Protein AF-A0A7C6NTL1-F1 (afdb_monomer)

Nearest PDB structures (foldseek):
  1wyt-assembly1_D  TM=9.919E-01  e=9.415E-08  Thermus thermophilus HB8

pLDDT: mean 92.44, std 6.38, range [56.47, 98.62]

Secondary structure (DSSP, 8-state):
-EEEEHHHHT----TTT----EEEE--HHHHTTSPSPEEEEETTEEEEE---TT-----SSBTB-HHHHHHHHHHHHHHHHHHHHHHHHHHHHHHHHHHHHHHTT-

Structure (mmCIF, N/CA/C/O backbone):
data_AF-A0A7C6NTL1-F1
#
_entry.id   AF-A0A7C6NTL1-F1
#
loop_
_atom_site.group_PDB
_atom_site.id
_atom_site.type_symbol
_atom_site.label_atom_id
_atom_site.label_alt_id
_atom_site.label_comp_id
_atom_site.label_asym_id
_atom_site.label_entity_id
_atom_site.label_seq_id
_atom_site.pdbx_PDB_ins_code
_atom_site.Cartn_x
_atom_site.Cartn_y
_ato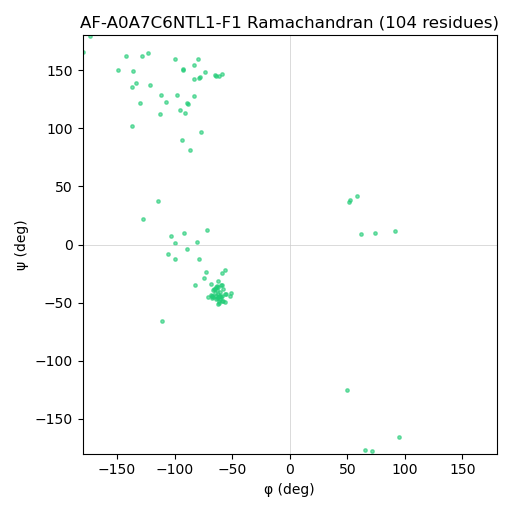m_site.Cartn_z
_atom_site.occupancy
_atom_site.B_iso_or_equiv
_atom_site.auth_seq_id
_atom_site.auth_comp_id
_atom_site.auth_asym_id
_atom_site.auth_atom_id
_atom_site.pdbx_PDB_model_num
ATOM 1 N N . MET A 1 1 ? -3.463 13.968 -2.628 1.00 84.25 1 MET A N 1
ATOM 2 C CA . MET A 1 1 ? -2.287 13.096 -2.448 1.00 84.25 1 MET A CA 1
ATOM 3 C C . MET A 1 1 ? -2.482 12.374 -1.132 1.00 84.25 1 MET A C 1
ATOM 5 O O . MET A 1 1 ? -2.923 13.021 -0.192 1.00 84.25 1 MET A O 1
ATOM 9 N N . CYS A 1 2 ? -2.241 11.070 -1.084 1.00 93.62 2 CYS A N 1
ATOM 10 C CA . CYS A 1 2 ? -2.365 10.263 0.123 1.00 93.62 2 CYS A CA 1
ATOM 11 C C . CYS A 1 2 ? -1.134 9.369 0.247 1.00 93.62 2 CYS A C 1
ATOM 13 O O . CYS A 1 2 ? -0.661 8.838 -0.756 1.00 93.62 2 CYS A O 1
ATOM 15 N N . HIS A 1 3 ? -0.623 9.234 1.465 1.00 93.56 3 HIS A N 1
ATOM 16 C CA . HIS A 1 3 ? 0.438 8.300 1.798 1.00 93.56 3 HIS A CA 1
ATOM 17 C C . HIS A 1 3 ? -0.135 7.207 2.694 1.00 93.56 3 HIS A C 1
ATOM 19 O O . HIS A 1 3 ? -0.739 7.503 3.726 1.00 93.56 3 HIS A O 1
ATOM 25 N N . PHE A 1 4 ? 0.095 5.955 2.320 1.00 93.44 4 PHE A N 1
ATOM 26 C CA . PHE A 1 4 ? -0.336 4.786 3.065 1.00 93.44 4 PHE A CA 1
ATOM 27 C C . PHE A 1 4 ? 0.854 4.105 3.730 1.00 93.44 4 PHE A C 1
ATOM 29 O O . PHE A 1 4 ? 1.783 3.654 3.059 1.00 93.44 4 PHE A O 1
ATOM 36 N N . AS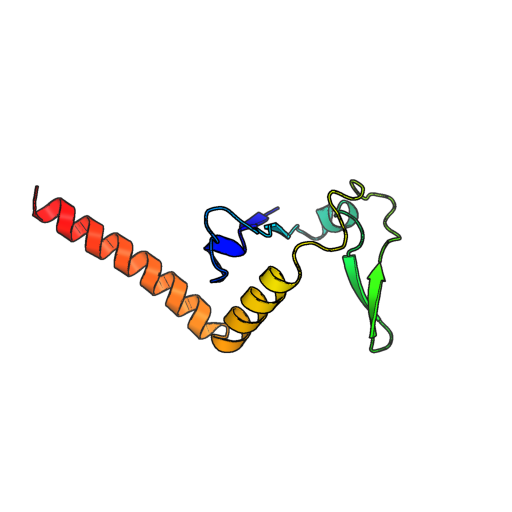N A 1 5 ? 0.779 3.963 5.052 1.00 93.31 5 ASN A N 1
ATOM 37 C CA . ASN A 1 5 ? 1.710 3.138 5.814 1.00 93.31 5 ASN A CA 1
ATOM 38 C C . ASN A 1 5 ? 1.326 1.666 5.638 1.00 93.31 5 ASN A C 1
ATOM 40 O O . ASN A 1 5 ? 0.455 1.156 6.348 1.00 93.31 5 ASN A O 1
ATOM 44 N N . VAL A 1 6 ? 1.988 0.978 4.707 1.00 91.19 6 VAL A N 1
ATOM 45 C CA . VAL A 1 6 ? 1.678 -0.420 4.363 1.00 91.19 6 VAL A CA 1
ATOM 46 C C . VAL A 1 6 ? 1.814 -1.341 5.584 1.00 91.19 6 VAL A C 1
ATOM 48 O O . VAL A 1 6 ? 1.001 -2.232 5.808 1.00 91.19 6 VAL A O 1
ATOM 51 N N . TYR A 1 7 ? 2.776 -1.029 6.451 1.00 90.38 7 TYR A N 1
ATOM 52 C CA . TYR A 1 7 ? 3.085 -1.756 7.683 1.00 90.38 7 TYR A CA 1
ATOM 53 C C . TYR A 1 7 ? 2.197 -1.463 8.887 1.00 90.38 7 TYR A C 1
ATOM 55 O O . TYR A 1 7 ? 2.428 -2.009 9.961 1.00 90.38 7 TYR A O 1
ATOM 63 N N . LYS A 1 8 ? 1.182 -0.616 8.718 1.00 92.50 8 LYS A N 1
ATOM 64 C CA . LYS A 1 8 ? 0.143 -0.409 9.728 1.00 92.50 8 LYS A CA 1
ATOM 65 C C . LYS A 1 8 ? -1.174 -0.970 9.222 1.00 92.50 8 LYS A C 1
ATOM 67 O O . LYS A 1 8 ? -1.676 -1.955 9.745 1.00 92.50 8 LYS A O 1
ATOM 72 N N . THR A 1 9 ? -1.700 -0.359 8.166 1.00 94.25 9 THR A N 1
ATOM 73 C CA . THR A 1 9 ? -3.062 -0.618 7.691 1.00 94.25 9 THR A CA 1
ATOM 74 C C . THR A 1 9 ? -3.198 -1.963 6.979 1.00 94.25 9 THR A C 1
ATOM 76 O O . THR A 1 9 ? -4.266 -2.556 7.020 1.00 94.25 9 THR A O 1
ATOM 79 N N . PHE A 1 10 ? -2.130 -2.469 6.353 1.00 94.75 10 PHE A N 1
ATOM 80 C CA . PHE A 1 10 ? -2.203 -3.621 5.448 1.00 94.75 10 PHE A CA 1
ATOM 81 C C . PHE A 1 10 ? -1.449 -4.849 5.979 1.00 94.75 10 PHE A C 1
ATOM 83 O O . PHE A 1 10 ? -0.823 -5.595 5.228 1.00 94.75 10 PHE A O 1
ATOM 90 N N . SER A 1 11 ? -1.521 -5.052 7.298 1.00 91.88 11 SER A N 1
ATOM 91 C CA . SER A 1 11 ? -1.151 -6.289 8.001 1.00 91.88 11 SER A CA 1
ATOM 92 C C . SER A 1 11 ? 0.315 -6.743 7.906 1.00 91.88 11 SER A C 1
ATOM 94 O O . SER A 1 11 ? 0.647 -7.845 8.356 1.00 91.88 11 SER A O 1
ATOM 96 N N . THR A 1 12 ? 1.232 -5.941 7.361 1.00 91.56 12 THR A N 1
ATOM 97 C CA . THR A 1 12 ? 2.651 -6.331 7.344 1.00 91.56 12 THR A CA 1
ATOM 98 C C . THR A 1 12 ? 3.285 -6.100 8.721 1.00 91.56 12 THR A C 1
ATOM 100 O O . THR A 1 12 ? 2.944 -5.126 9.389 1.00 91.56 12 THR A O 1
ATOM 103 N N . PRO A 1 13 ? 4.215 -6.961 9.174 1.00 88.56 13 PRO A N 1
ATOM 104 C CA . PRO A 1 13 ? 4.736 -6.900 10.538 1.00 88.56 13 PRO A CA 1
ATOM 105 C C . PRO A 1 13 ? 5.514 -5.608 10.803 1.00 88.56 13 PRO A C 1
ATOM 107 O O . PRO A 1 13 ? 6.234 -5.120 9.936 1.00 88.56 13 PRO A O 1
ATOM 110 N N . HIS A 1 14 ? 5.427 -5.109 12.038 1.00 89.50 14 HIS A N 1
ATOM 111 C CA . HIS A 1 14 ? 6.156 -3.914 12.472 1.00 89.50 14 HIS A CA 1
ATOM 112 C C . HIS A 1 14 ? 7.662 -4.162 12.652 1.00 89.50 14 HIS A C 1
ATOM 114 O O . HIS A 1 14 ? 8.429 -3.206 12.621 1.00 89.50 14 HIS A O 1
ATOM 120 N N . GLY A 1 15 ? 8.081 -5.415 12.879 1.00 85.56 15 GLY A N 1
ATOM 121 C CA . GLY A 1 15 ? 9.491 -5.830 12.918 1.00 85.56 15 GLY A CA 1
ATOM 122 C C . GLY A 1 15 ? 10.390 -5.003 13.846 1.00 85.56 15 GLY A C 1
ATOM 123 O O . GLY A 1 15 ? 11.529 -4.721 13.501 1.00 85.56 15 GLY A O 1
ATOM 124 N N . CYS A 1 16 ? 9.877 -4.564 15.000 1.00 84.19 16 CYS A N 1
ATOM 125 C CA . CYS A 1 16 ? 10.587 -3.652 15.907 1.00 84.19 16 CYS A CA 1
ATOM 126 C C . CYS A 1 16 ? 10.987 -2.313 15.250 1.00 84.19 16 CYS A C 1
ATOM 128 O O . CYS A 1 16 ? 12.061 -1.784 15.518 1.00 84.19 16 CYS A O 1
ATOM 130 N N . SER A 1 17 ? 10.083 -1.735 14.449 1.00 81.12 17 SER A N 1
ATOM 131 C CA . SER A 1 17 ? 10.214 -0.464 13.703 1.00 81.12 17 SER A CA 1
ATOM 132 C C . SER A 1 17 ? 10.764 -0.575 12.276 1.00 81.12 17 SER A C 1
ATOM 134 O O . SER A 1 17 ? 11.040 0.449 11.651 1.00 81.12 17 SER A O 1
ATOM 136 N N . GLY A 1 18 ? 10.863 -1.778 11.706 1.00 83.62 18 GLY A N 1
ATOM 137 C CA . GLY A 1 18 ? 11.160 -1.937 10.285 1.00 83.62 18 GLY A CA 1
ATOM 138 C C . GLY A 1 18 ? 11.223 -3.389 9.805 1.00 83.62 18 GLY A C 1
ATOM 139 O O . GLY A 1 18 ? 11.306 -4.309 10.612 1.00 83.62 18 GLY A O 1
ATOM 140 N N . PRO A 1 19 ? 11.205 -3.618 8.480 1.00 87.12 19 PRO A N 1
ATOM 141 C CA . PRO A 1 19 ? 11.165 -2.616 7.413 1.00 87.12 19 PRO A CA 1
ATOM 142 C C . PRO A 1 19 ? 9.744 -2.102 7.118 1.00 87.12 19 PRO A C 1
ATOM 144 O O . PRO A 1 19 ? 8.779 -2.862 7.118 1.00 87.12 19 PRO A O 1
ATOM 147 N N . GLY A 1 20 ? 9.624 -0.804 6.826 1.00 85.00 20 GLY A N 1
ATOM 148 C CA . GLY A 1 20 ? 8.376 -0.170 6.394 1.00 85.00 20 GLY A CA 1
ATOM 149 C C . GLY A 1 20 ? 8.307 0.022 4.877 1.00 85.00 20 GLY A C 1
ATOM 150 O O . GLY A 1 20 ? 9.324 0.048 4.190 1.00 85.00 20 GLY A O 1
ATOM 151 N N . CYS A 1 21 ? 7.097 0.195 4.350 1.00 88.88 21 CYS A N 1
ATOM 152 C CA . CYS A 1 21 ? 6.872 0.660 2.985 1.00 88.88 21 CYS A CA 1
ATOM 153 C C . CYS A 1 21 ? 5.742 1.689 2.990 1.00 88.88 21 CYS A C 1
ATOM 155 O O . CYS A 1 21 ? 4.722 1.493 3.656 1.00 88.88 21 CYS A O 1
ATOM 157 N N . GLY A 1 22 ? 5.947 2.781 2.262 1.00 90.25 22 GLY A N 1
ATOM 158 C CA . GLY A 1 22 ? 4.990 3.864 2.122 1.00 90.25 22 GLY A CA 1
ATOM 159 C C . GLY A 1 22 ? 4.470 3.940 0.695 1.00 90.25 22 GLY A C 1
ATOM 160 O O . GLY A 1 22 ? 5.240 4.266 -0.206 1.00 90.25 22 GLY A O 1
ATOM 161 N N . ALA A 1 23 ? 3.191 3.641 0.477 1.00 91.31 23 ALA A N 1
ATOM 162 C CA . ALA A 1 23 ? 2.584 3.751 -0.847 1.00 91.31 23 ALA A CA 1
ATOM 163 C C . ALA A 1 23 ? 2.013 5.161 -1.037 1.00 91.31 23 ALA A C 1
ATOM 165 O O . ALA A 1 23 ? 1.172 5.608 -0.257 1.00 91.31 23 ALA A O 1
ATOM 166 N N . LEU A 1 24 ? 2.484 5.873 -2.061 1.00 92.31 24 LEU A N 1
ATOM 167 C CA . LEU A 1 24 ? 2.001 7.208 -2.400 1.00 92.31 24 LEU A CA 1
ATOM 168 C C . LEU A 1 24 ? 0.967 7.116 -3.522 1.00 92.31 24 LEU A C 1
ATOM 170 O O . LEU A 1 24 ? 1.234 6.550 -4.578 1.00 92.31 24 LEU A O 1
ATOM 174 N N . SER A 1 25 ? -0.192 7.729 -3.314 1.00 92.81 25 SER A N 1
ATOM 175 C CA . SER A 1 25 ? -1.241 7.847 -4.324 1.00 92.81 25 SER A CA 1
ATOM 176 C C . SER A 1 25 ? -1.555 9.313 -4.595 1.00 92.81 25 SER A C 1
ATOM 178 O O . SER A 1 25 ? -1.677 10.147 -3.688 1.00 92.81 25 SER A O 1
ATOM 180 N N . VAL A 1 26 ? -1.721 9.646 -5.869 1.00 94.44 26 VAL A N 1
ATOM 181 C CA . VAL A 1 26 ? -2.035 11.000 -6.326 1.00 94.44 26 VAL A CA 1
ATOM 182 C C . VAL A 1 26 ? -3.246 10.977 -7.255 1.00 94.44 26 VAL A C 1
ATOM 184 O O . VAL A 1 26 ? -3.647 9.927 -7.738 1.00 94.44 26 VAL A O 1
ATOM 187 N N . ARG A 1 27 ? -3.866 12.142 -7.462 1.00 96.00 27 ARG A N 1
ATOM 188 C CA . ARG A 1 27 ? -4.885 12.322 -8.509 1.00 96.00 27 ARG A CA 1
ATOM 189 C C . ARG A 1 27 ? -4.184 12.514 -9.856 1.00 96.00 27 ARG A C 1
ATOM 191 O O . ARG A 1 27 ? -3.047 12.979 -9.862 1.00 96.00 27 ARG A O 1
ATOM 198 N N . ASP A 1 28 ? -4.884 12.285 -10.961 1.00 94.38 28 ASP A N 1
ATOM 199 C CA . ASP A 1 28 ? -4.326 12.304 -12.325 1.00 94.38 28 ASP A CA 1
ATOM 200 C C . ASP A 1 28 ? -3.530 13.573 -12.648 1.00 94.38 28 ASP A C 1
ATOM 202 O O . ASP A 1 28 ? -2.411 13.501 -13.150 1.00 94.38 28 ASP A O 1
ATOM 206 N N . LYS A 1 29 ? -4.038 14.743 -12.234 1.00 94.69 29 LYS A N 1
ATOM 207 C CA . LYS A 1 29 ? -3.357 16.040 -12.411 1.00 94.69 29 LYS A CA 1
ATOM 208 C C . LYS A 1 29 ? -1.948 16.105 -11.803 1.00 94.69 29 LYS A C 1
ATOM 210 O O . LYS A 1 29 ? -1.156 16.963 -12.174 1.00 94.69 29 LYS A O 1
ATOM 215 N N . LEU A 1 30 ? -1.659 15.236 -10.833 1.00 93.50 30 LEU A N 1
ATOM 216 C CA . LEU A 1 30 ? -0.373 15.135 -10.152 1.00 93.50 30 LEU A CA 1
ATOM 217 C C . LEU A 1 30 ? 0.439 13.903 -10.582 1.00 93.50 30 LEU A C 1
ATOM 219 O O . LEU A 1 30 ? 1.599 13.796 -10.196 1.00 93.50 30 LEU A O 1
ATOM 223 N N . ALA A 1 31 ? -0.132 12.982 -11.366 1.00 91.94 31 ALA A N 1
ATOM 224 C CA . ALA A 1 31 ? 0.517 11.722 -11.723 1.00 91.94 31 ALA A CA 1
ATOM 225 C C . ALA A 1 31 ? 1.859 11.949 -12.428 1.00 91.94 31 ALA A C 1
ATOM 227 O O . ALA A 1 31 ? 2.825 11.236 -12.164 1.00 91.94 31 ALA A O 1
ATOM 228 N N . LYS A 1 32 ? 1.958 12.970 -13.287 1.00 91.31 32 LYS A N 1
ATOM 229 C CA . LYS A 1 32 ? 3.192 13.313 -14.015 1.00 91.31 32 LYS A CA 1
ATOM 230 C C . LYS A 1 32 ? 4.390 13.639 -13.112 1.00 91.31 32 LYS A C 1
ATOM 232 O O . LYS A 1 32 ? 5.517 13.400 -13.522 1.00 91.31 32 LYS A O 1
ATOM 237 N N . PHE A 1 33 ? 4.140 14.069 -11.873 1.00 92.69 33 PHE A N 1
ATOM 238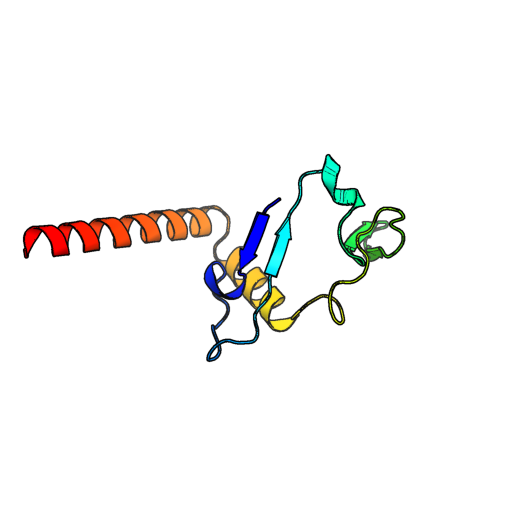 C CA . PHE A 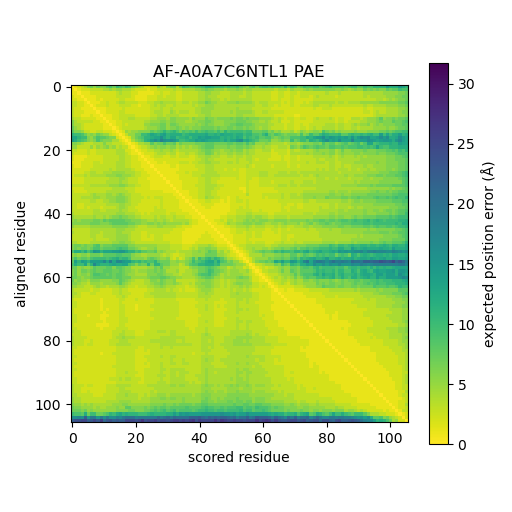1 33 ? 5.182 14.402 -10.897 1.00 92.69 33 PHE A CA 1
ATOM 239 C C . PHE A 1 33 ? 5.635 13.215 -10.033 1.00 92.69 33 PHE A C 1
ATOM 241 O O . PHE A 1 33 ? 6.544 13.379 -9.223 1.00 92.69 33 PHE A O 1
ATOM 248 N N . LEU A 1 34 ? 5.018 12.031 -10.167 1.00 92.19 34 LEU A N 1
ATOM 249 C CA . LEU A 1 34 ? 5.420 10.844 -9.406 1.00 92.19 34 LEU A CA 1
ATOM 250 C C . LEU A 1 34 ? 6.883 10.476 -9.666 1.00 92.19 34 LEU A C 1
ATOM 252 O O . LEU A 1 34 ? 7.391 10.633 -10.779 1.00 92.19 34 LEU A O 1
ATOM 256 N N . SER A 1 35 ? 7.532 9.950 -8.630 1.00 91.38 35 SER A N 1
ATOM 257 C CA . SER A 1 35 ? 8.883 9.409 -8.706 1.00 91.38 35 SER A CA 1
ATOM 258 C C . SER A 1 35 ? 8.960 8.230 -9.676 1.00 91.38 35 SER A C 1
ATOM 260 O O . SER A 1 35 ? 8.030 7.432 -9.799 1.00 91.38 35 SER A O 1
ATOM 262 N N . VAL A 1 36 ? 10.095 8.124 -10.363 1.00 92.19 36 VAL A N 1
ATOM 263 C CA . VAL A 1 36 ? 10.375 7.036 -11.306 1.00 92.19 36 VAL A CA 1
ATOM 264 C C . VAL A 1 36 ? 11.115 5.862 -10.640 1.00 92.19 36 VAL A C 1
ATOM 266 O O . VAL A 1 36 ? 11.922 6.080 -9.727 1.00 92.19 36 VAL A O 1
ATOM 269 N N . PRO A 1 37 ? 10.914 4.620 -11.119 1.00 92.56 37 PRO A N 1
ATOM 270 C CA . PRO A 1 37 ? 9.961 4.245 -12.168 1.00 92.56 37 PRO A CA 1
ATOM 271 C C . PRO A 1 37 ? 8.532 4.034 -11.644 1.00 92.56 37 PRO A C 1
ATOM 273 O O . PRO A 1 37 ? 8.341 3.643 -10.492 1.00 92.56 37 PRO A O 1
ATOM 276 N N . THR A 1 38 ? 7.538 4.206 -12.520 1.00 92.12 38 THR A N 1
ATOM 277 C CA . THR A 1 38 ? 6.181 3.667 -12.311 1.00 92.12 38 THR A CA 1
ATOM 278 C C . THR A 1 38 ? 6.050 2.292 -12.973 1.00 92.12 38 THR A C 1
ATOM 280 O O . THR A 1 38 ? 6.748 1.993 -13.942 1.00 92.12 38 THR A O 1
ATOM 283 N N . VAL A 1 39 ? 5.187 1.428 -12.432 1.00 93.38 39 VAL A N 1
ATOM 284 C CA . VAL A 1 39 ? 4.834 0.148 -13.067 1.00 93.38 39 VAL A CA 1
ATOM 285 C C . VAL A 1 39 ? 3.658 0.399 -14.006 1.00 93.38 39 VAL A C 1
ATOM 287 O O . VAL A 1 39 ? 2.610 0.847 -13.552 1.00 93.38 39 VAL A O 1
ATOM 290 N N . GLU A 1 40 ? 3.835 0.103 -15.290 1.00 94.69 40 GLU A N 1
ATOM 291 C CA . GLU A 1 40 ? 2.827 0.282 -16.342 1.00 94.69 40 GLU A CA 1
ATOM 292 C C . GLU A 1 40 ? 2.561 -1.059 -17.049 1.00 94.69 40 GLU A C 1
ATOM 294 O O . GLU A 1 40 ? 3.342 -2.008 -16.916 1.00 94.69 40 GLU A O 1
ATOM 299 N N . PHE A 1 41 ? 1.466 -1.151 -17.806 1.00 97.00 41 PHE A N 1
ATOM 300 C CA . PHE A 1 41 ? 1.090 -2.352 -18.557 1.00 97.00 41 PHE A CA 1
ATOM 301 C C . PHE A 1 41 ? 0.773 -2.001 -20.014 1.00 97.00 41 PHE A C 1
ATOM 303 O O . PHE A 1 41 ? -0.114 -1.192 -20.276 1.00 97.00 41 PHE A O 1
ATOM 310 N N . ALA A 1 42 ? 1.492 -2.615 -20.953 1.00 97.00 42 ALA A N 1
ATOM 311 C CA . ALA A 1 42 ? 1.288 -2.457 -22.393 1.00 97.00 42 ALA A CA 1
ATOM 312 C C . ALA A 1 42 ? 1.675 -3.752 -23.118 1.00 97.00 42 ALA A C 1
ATOM 314 O O . ALA A 1 42 ? 2.532 -4.497 -22.641 1.00 97.00 42 ALA A O 1
ATOM 315 N N . ASP A 1 43 ? 1.037 -4.039 -24.254 1.00 96.69 43 ASP A N 1
ATOM 316 C CA . ASP A 1 43 ? 1.337 -5.209 -25.097 1.00 96.69 43 ASP A CA 1
ATOM 317 C C . ASP A 1 43 ? 1.343 -6.548 -24.331 1.00 96.69 43 ASP A C 1
ATOM 319 O O . ASP A 1 43 ? 2.186 -7.418 -24.549 1.00 96.69 43 ASP A O 1
ATOM 323 N N . GLY A 1 44 ? 0.421 -6.704 -23.374 1.00 97.75 44 GLY A N 1
ATOM 324 C CA . GLY A 1 44 ? 0.286 -7.926 -22.578 1.00 97.75 44 GLY A CA 1
ATOM 325 C C . GLY A 1 44 ? 1.367 -8.133 -21.509 1.00 97.75 44 GLY A C 1
ATOM 326 O O . GLY A 1 44 ? 1.429 -9.212 -20.921 1.00 97.75 44 GLY A O 1
ATOM 327 N N . ARG A 1 45 ? 2.217 -7.133 -21.234 1.00 97.88 45 ARG A N 1
ATOM 328 C CA . ARG A 1 45 ? 3.308 -7.233 -20.254 1.00 97.88 45 ARG A CA 1
ATOM 329 C C . ARG A 1 45 ? 3.422 -6.002 -19.359 1.00 97.88 45 ARG A C 1
ATOM 331 O O . ARG A 1 45 ? 3.158 -4.873 -19.769 1.00 97.88 45 ARG A O 1
ATOM 338 N N . TYR A 1 46 ? 3.883 -6.229 -18.132 1.00 97.44 46 TYR A N 1
ATOM 339 C CA . TYR A 1 46 ? 4.292 -5.150 -17.239 1.00 97.44 46 TYR A CA 1
ATOM 340 C C . TYR A 1 46 ? 5.687 -4.644 -17.606 1.00 97.44 46 TYR A C 1
ATOM 342 O O . TYR A 1 46 ? 6.569 -5.433 -17.952 1.00 97.44 46 TYR A O 1
ATOM 350 N N . TYR A 1 47 ? 5.901 -3.336 -17.488 1.00 96.12 47 TYR A N 1
ATOM 351 C CA . TYR A 1 47 ? 7.213 -2.713 -17.647 1.00 96.12 47 TYR A CA 1
ATOM 352 C C . TYR A 1 47 ? 7.408 -1.560 -16.660 1.00 96.12 47 TYR A C 1
ATOM 354 O O . TYR A 1 47 ? 6.461 -1.047 -16.063 1.00 96.12 47 TYR A O 1
ATOM 362 N N . LEU A 1 48 ? 8.668 -1.171 -16.469 1.00 94.12 48 LEU A N 1
ATOM 363 C CA . LEU A 1 48 ? 9.044 -0.038 -15.633 1.00 94.12 48 LEU A CA 1
ATOM 364 C C . LEU A 1 48 ? 9.197 1.202 -16.508 1.00 94.12 48 LEU A C 1
ATOM 366 O O . LEU A 1 48 ? 10.078 1.248 -17.368 1.00 94.12 48 LEU A O 1
ATOM 370 N N . ASN A 1 49 ? 8.352 2.204 -16.286 1.00 92.50 49 ASN A N 1
ATOM 371 C CA . ASN A 1 49 ? 8.412 3.465 -17.005 1.00 92.50 49 ASN A CA 1
ATOM 372 C C . ASN A 1 49 ? 9.306 4.472 -16.268 1.00 92.50 49 ASN A C 1
ATOM 374 O O . ASN A 1 49 ? 8.972 4.946 -15.179 1.00 92.50 49 ASN A O 1
ATOM 378 N N . TYR A 1 50 ? 10.436 4.801 -16.891 1.00 91.62 50 TYR A N 1
ATOM 379 C CA . TYR A 1 50 ? 11.372 5.830 -16.434 1.00 91.62 50 TYR A CA 1
ATOM 380 C C . TYR A 1 50 ? 11.209 7.160 -17.181 1.00 91.62 50 TYR A C 1
ATOM 382 O O . TYR A 1 50 ? 11.765 8.167 -16.748 1.00 91.62 50 TYR A O 1
ATOM 390 N N . ASP A 1 51 ? 10.461 7.169 -18.284 1.00 89.44 51 ASP A N 1
ATOM 391 C CA . ASP A 1 51 ? 10.311 8.318 -19.170 1.00 89.44 51 ASP A CA 1
ATOM 392 C C . ASP A 1 51 ? 9.181 9.230 -18.676 1.00 89.44 51 ASP A C 1
ATOM 394 O O . ASP A 1 51 ? 8.021 9.137 -19.084 1.00 89.44 51 ASP A O 1
ATOM 398 N N . ARG A 1 52 ? 9.511 10.069 -17.687 1.00 85.94 52 ARG A N 1
ATOM 399 C CA . ARG A 1 52 ? 8.597 11.059 -17.102 1.00 85.94 52 ARG A CA 1
ATOM 400 C C . ARG A 1 52 ? 9.337 12.378 -16.916 1.00 85.94 52 ARG A C 1
ATOM 402 O O . ARG A 1 52 ? 10.084 12.535 -15.957 1.00 85.94 52 ARG A O 1
ATOM 409 N N . THR A 1 53 ? 9.108 13.335 -17.811 1.00 83.88 53 THR A N 1
ATOM 410 C CA . THR A 1 53 ? 9.823 14.626 -17.831 1.00 83.88 53 THR A CA 1
ATOM 411 C C . THR A 1 53 ? 9.598 15.469 -16.578 1.00 83.88 53 THR A C 1
ATOM 413 O O . THR A 1 53 ? 10.519 16.119 -16.097 1.00 83.88 53 THR A O 1
ATOM 416 N N . ASP A 1 54 ? 8.387 15.423 -16.025 1.00 90.50 54 ASP A N 1
ATOM 417 C CA . ASP A 1 54 ? 7.978 16.259 -14.893 1.00 90.50 54 ASP A CA 1
ATOM 418 C C . ASP A 1 54 ? 8.219 15.571 -13.533 1.00 90.50 54 ASP A C 1
ATOM 420 O O . ASP A 1 54 ? 7.726 16.037 -12.507 1.00 90.50 54 ASP A O 1
ATOM 424 N N . THR A 1 55 ? 8.931 14.437 -13.494 1.00 86.12 55 THR A N 1
ATOM 425 C CA . THR A 1 55 ? 9.120 13.650 -12.265 1.00 86.12 55 THR A CA 1
ATOM 426 C C . THR A 1 55 ? 9.908 14.403 -11.193 1.00 86.12 55 THR A C 1
ATOM 428 O O . THR A 1 55 ? 10.890 15.086 -11.477 1.00 86.12 55 THR A O 1
ATOM 431 N N . SER A 1 56 ? 9.558 14.187 -9.920 1.00 73.00 56 SER A N 1
ATOM 432 C CA . SER A 1 56 ? 10.346 14.655 -8.771 1.00 73.00 56 SER A CA 1
ATOM 433 C C . SER A 1 56 ? 11.663 13.887 -8.558 1.00 73.00 56 SER A C 1
ATOM 435 O O . SER A 1 56 ? 12.284 14.019 -7.505 1.00 73.00 56 SER A O 1
ATOM 437 N N . SER A 1 57 ? 12.091 13.072 -9.527 1.00 80.12 57 SER A N 1
ATOM 438 C CA . SER A 1 57 ? 13.251 12.179 -9.453 1.00 80.12 57 SER A CA 1
ATOM 439 C C . SER A 1 57 ? 13.046 10.965 -8.528 1.00 80.12 57 SER A C 1
ATOM 441 O O . SER A 1 57 ? 11.952 10.717 -8.009 1.00 80.12 57 SER A O 1
ATOM 443 N N . LYS A 1 58 ? 14.085 10.135 -8.370 1.00 86.56 58 LYS A N 1
ATOM 444 C CA . LYS A 1 58 ? 14.022 8.895 -7.580 1.00 86.56 58 LYS A CA 1
ATOM 445 C C . LYS A 1 58 ? 14.229 9.175 -6.088 1.00 86.56 58 LYS A C 1
ATOM 447 O O . LYS A 1 58 ? 15.230 9.757 -5.694 1.00 86.56 58 LYS A O 1
ATOM 452 N N . VAL A 1 59 ? 13.307 8.694 -5.254 1.00 86.69 59 VAL A N 1
ATOM 453 C CA . VAL A 1 59 ? 13.281 8.963 -3.799 1.00 86.69 59 VAL A CA 1
ATOM 454 C C . VAL A 1 59 ? 13.855 7.831 -2.932 1.00 86.69 59 VAL A C 1
ATOM 456 O O . VAL A 1 59 ? 13.845 7.924 -1.709 1.00 86.69 59 VAL A O 1
ATOM 459 N N . GLY A 1 60 ? 14.349 6.744 -3.535 1.00 84.25 60 GLY A N 1
ATOM 460 C CA . GLY A 1 60 ? 14.892 5.595 -2.805 1.00 84.25 60 GLY A CA 1
ATOM 461 C C . GLY A 1 60 ? 15.535 4.534 -3.700 1.00 84.25 60 GLY A C 1
ATOM 462 O O . GLY A 1 60 ? 15.576 4.660 -4.923 1.00 84.25 60 GLY A O 1
ATOM 463 N N . GLY A 1 61 ? 16.056 3.469 -3.089 1.00 85.44 61 GLY A N 1
ATOM 464 C CA . GLY A 1 61 ? 16.618 2.322 -3.805 1.00 85.44 61 GLY A CA 1
ATOM 465 C C . GLY A 1 61 ? 15.539 1.446 -4.450 1.00 85.44 61 GLY A C 1
ATOM 466 O O . GLY A 1 61 ? 14.443 1.301 -3.912 1.00 85.44 61 GLY A O 1
ATOM 467 N N . PHE A 1 62 ? 15.869 0.830 -5.591 1.00 88.06 62 PHE A N 1
ATOM 468 C CA . PHE A 1 62 ? 14.990 -0.121 -6.292 1.00 88.06 62 PHE A CA 1
ATOM 469 C C . PHE A 1 62 ? 13.557 0.413 -6.489 1.00 88.06 62 PHE A C 1
ATOM 471 O O . PHE A 1 62 ? 13.416 1.488 -7.075 1.00 88.06 62 PHE A O 1
ATOM 478 N N . PHE A 1 63 ? 12.542 -0.331 -6.028 1.00 87.12 63 PHE A N 1
ATOM 479 C CA . PHE A 1 63 ? 11.104 -0.062 -6.199 1.00 87.12 63 PHE A CA 1
ATOM 480 C C . PHE A 1 63 ? 10.348 -0.084 -4.854 1.00 87.12 63 PHE A C 1
ATOM 482 O O . PHE A 1 63 ? 9.147 -0.334 -4.809 1.00 87.12 63 PHE A O 1
ATOM 489 N N . GLY A 1 64 ? 11.062 0.121 -3.740 1.00 87.94 64 GLY A N 1
ATOM 490 C CA . GLY A 1 64 ? 10.545 -0.084 -2.383 1.00 87.94 64 GLY A CA 1
ATOM 491 C C . GLY A 1 64 ? 10.868 -1.470 -1.810 1.00 87.94 64 GLY A C 1
ATOM 492 O O . GLY A 1 64 ? 11.731 -2.189 -2.315 1.00 87.94 64 GLY A O 1
ATOM 493 N N . VAL A 1 65 ? 10.194 -1.842 -0.717 1.00 91.81 65 VAL A N 1
ATOM 494 C CA . VAL A 1 65 ? 10.475 -3.078 0.034 1.00 91.81 65 VAL A CA 1
ATOM 495 C C . VAL A 1 65 ? 9.574 -4.213 -0.462 1.00 91.81 65 VAL A C 1
ATOM 497 O O . VAL A 1 65 ? 8.475 -4.421 0.052 1.00 91.81 65 VAL A O 1
ATOM 500 N N . ALA A 1 66 ? 10.040 -4.968 -1.461 1.00 91.75 66 ALA A N 1
ATOM 501 C CA . ALA A 1 66 ? 9.234 -5.985 -2.149 1.00 91.75 66 ALA A CA 1
ATOM 502 C C . ALA A 1 66 ? 8.527 -7.001 -1.218 1.00 91.75 66 ALA A C 1
ATOM 504 O O . ALA A 1 66 ? 7.326 -7.210 -1.397 1.00 91.75 66 ALA A O 1
ATOM 505 N N . PRO A 1 67 ? 9.167 -7.576 -0.175 1.00 91.94 67 PRO A N 1
ATOM 506 C CA . PRO A 1 67 ? 8.483 -8.509 0.726 1.00 91.94 67 PRO A CA 1
ATOM 507 C C . PRO A 1 67 ? 7.308 -7.888 1.493 1.00 91.94 67 PRO A C 1
ATOM 509 O O . PRO A 1 67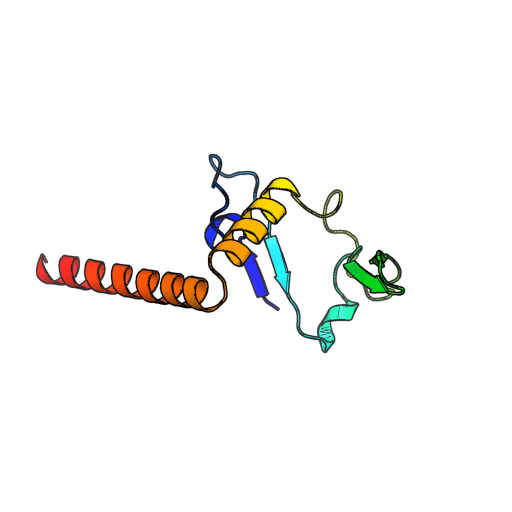 ? 6.346 -8.581 1.815 1.00 91.94 67 PRO A O 1
ATOM 512 N N . VAL A 1 68 ? 7.381 -6.589 1.802 1.00 93.56 68 VAL A N 1
ATOM 513 C CA . VAL A 1 68 ? 6.296 -5.848 2.466 1.00 93.56 68 VAL A CA 1
ATOM 514 C C . VAL A 1 68 ? 5.136 -5.658 1.489 1.00 93.56 68 VAL A C 1
ATOM 516 O O . VAL A 1 68 ? 3.992 -5.946 1.830 1.00 93.56 68 VAL A O 1
ATOM 519 N N . ILE A 1 69 ? 5.434 -5.261 0.250 1.00 93.31 69 ILE A N 1
ATOM 520 C CA . ILE A 1 69 ? 4.427 -5.069 -0.802 1.00 93.31 69 ILE A CA 1
ATOM 521 C C . ILE A 1 69 ? 3.681 -6.380 -1.090 1.00 93.31 69 ILE A C 1
ATOM 523 O O . ILE A 1 69 ? 2.453 -6.388 -1.104 1.00 93.31 69 ILE A O 1
ATOM 527 N N . VAL A 1 70 ? 4.400 -7.498 -1.245 1.00 95.19 70 VAL A N 1
ATOM 528 C CA . VAL A 1 70 ? 3.789 -8.810 -1.527 1.00 95.19 70 VAL A CA 1
ATOM 529 C C . VAL A 1 70 ? 2.870 -9.258 -0.390 1.00 95.19 70 VAL A C 1
ATOM 531 O O . VAL A 1 70 ? 1.747 -9.670 -0.655 1.00 95.19 70 VAL A O 1
ATOM 534 N N . LYS A 1 71 ? 3.291 -9.124 0.875 1.00 95.19 71 LYS A N 1
ATOM 535 C CA . LYS A 1 71 ? 2.442 -9.472 2.032 1.00 95.19 71 LYS A CA 1
ATOM 536 C C . LYS A 1 71 ? 1.162 -8.641 2.073 1.00 95.19 71 LYS A C 1
ATOM 538 O O . LYS A 1 71 ? 0.086 -9.190 2.288 1.00 95.19 71 LYS A O 1
ATOM 543 N N . SER A 1 72 ? 1.283 -7.333 1.842 1.00 95.50 72 SER A N 1
ATOM 544 C CA . SER A 1 72 ? 0.129 -6.437 1.773 1.00 95.50 72 SER A CA 1
ATOM 545 C C . SER A 1 72 ? -0.817 -6.826 0.641 1.00 95.50 72 SER A C 1
ATOM 547 O O . SER A 1 72 ? -2.024 -6.867 0.862 1.00 95.50 72 SER A O 1
ATOM 549 N N . TYR A 1 73 ? -0.284 -7.142 -0.541 1.00 95.81 73 TYR A N 1
ATOM 550 C CA . TYR A 1 73 ? -1.079 -7.607 -1.673 1.00 95.81 73 TYR A CA 1
ATOM 551 C C . TYR A 1 73 ? -1.810 -8.912 -1.344 1.00 95.81 73 TYR A C 1
ATOM 553 O O . TYR A 1 73 ? -3.025 -8.979 -1.500 1.00 95.81 73 TYR A O 1
ATOM 561 N N . SER A 1 74 ? -1.109 -9.920 -0.816 1.00 97.50 74 SER A N 1
ATOM 562 C CA . SER A 1 74 ? -1.720 -11.189 -0.406 1.00 97.50 74 SER A CA 1
ATOM 563 C C . SER A 1 74 ? -2.855 -10.988 0.596 1.00 97.50 74 SER A C 1
ATOM 565 O O . SER A 1 74 ? -3.904 -11.605 0.449 1.00 97.50 74 SER A O 1
ATOM 567 N N . TRP A 1 75 ? -2.675 -10.106 1.582 1.00 97.00 75 TRP A N 1
ATOM 568 C CA . TRP A 1 75 ? -3.700 -9.816 2.585 1.00 97.00 75 TRP A CA 1
ATOM 569 C C . TRP A 1 75 ? -4.933 -9.123 1.986 1.00 97.00 75 TRP A C 1
ATOM 571 O O . TRP A 1 75 ? -6.056 -9.548 2.246 1.00 97.00 75 TRP A O 1
ATOM 581 N N . ILE A 1 76 ? -4.727 -8.115 1.128 1.00 97.44 76 ILE A N 1
ATOM 582 C CA . ILE A 1 76 ? -5.803 -7.434 0.385 1.00 97.44 76 ILE A CA 1
ATOM 583 C C . ILE A 1 76 ? -6.590 -8.439 -0.463 1.00 97.44 76 ILE A C 1
ATOM 585 O O . ILE A 1 76 ? -7.818 -8.459 -0.417 1.00 97.44 76 ILE A O 1
ATOM 589 N N . MET A 1 77 ? -5.885 -9.285 -1.217 1.00 98.06 77 MET A N 1
ATOM 590 C CA . MET A 1 77 ? -6.508 -10.263 -2.112 1.00 98.06 77 MET A CA 1
ATOM 591 C C . MET A 1 77 ? -7.244 -11.369 -1.356 1.00 98.06 77 MET A C 1
ATOM 593 O O . MET A 1 77 ? -8.267 -11.844 -1.834 1.00 98.06 77 MET A O 1
ATOM 597 N N . MET A 1 78 ? -6.743 -11.769 -0.186 1.00 98.06 78 MET A N 1
ATOM 598 C CA . MET A 1 78 ? -7.384 -12.773 0.663 1.00 98.06 78 MET A CA 1
ATOM 599 C C . MET A 1 78 ? -8.717 -12.278 1.236 1.00 98.06 78 MET A C 1
ATOM 601 O O . MET A 1 78 ? -9.660 -13.056 1.327 1.00 98.06 78 MET A O 1
ATOM 605 N N . LEU A 1 79 ? -8.795 -11.004 1.630 1.00 98.00 79 LEU A N 1
ATOM 606 C CA . LEU A 1 79 ? -10.009 -10.421 2.210 1.00 98.00 79 LEU A CA 1
ATOM 607 C C . LEU A 1 79 ? -11.027 -9.971 1.158 1.00 98.00 79 LEU A C 1
ATOM 609 O O . LEU A 1 79 ? -12.232 -10.032 1.397 1.00 98.00 79 LEU A O 1
ATOM 613 N N . GLY A 1 80 ? -10.550 -9.476 0.015 1.00 98.25 80 GLY A N 1
ATOM 614 C CA . GLY A 1 80 ? -11.405 -8.822 -0.969 1.00 98.25 80 GLY A CA 1
ATOM 615 C C . GLY A 1 80 ? -12.020 -7.517 -0.449 1.00 98.25 80 GLY A C 1
ATOM 616 O O . GLY A 1 80 ? -11.737 -7.051 0.655 1.00 98.25 80 GLY A O 1
ATOM 617 N N . ALA A 1 81 ? -12.864 -6.890 -1.270 1.00 98.06 81 ALA A N 1
ATOM 618 C CA . ALA A 1 81 ? -13.456 -5.592 -0.941 1.00 98.06 81 ALA A CA 1
ATOM 619 C C . ALA A 1 81 ? -14.335 -5.645 0.321 1.00 98.06 81 ALA A C 1
ATOM 621 O O . ALA A 1 81 ? -14.226 -4.768 1.180 1.00 98.06 81 ALA A O 1
ATOM 622 N N . ASP A 1 82 ? -15.154 -6.690 0.451 1.00 98.38 82 ASP A N 1
ATOM 623 C CA . ASP A 1 82 ? -16.070 -6.847 1.583 1.00 98.38 82 ASP A CA 1
ATOM 624 C C . ASP A 1 82 ? -15.311 -7.096 2.889 1.00 98.38 82 ASP A C 1
ATOM 626 O O . ASP A 1 82 ? -15.573 -6.421 3.883 1.00 98.38 82 ASP A O 1
ATOM 630 N N . GLY A 1 83 ? -14.294 -7.966 2.876 1.00 98.44 83 GLY A N 1
ATOM 631 C CA . GLY A 1 83 ? -13.466 -8.210 4.057 1.00 98.44 83 GLY A CA 1
ATOM 632 C C . GLY A 1 83 ? -12.673 -6.972 4.485 1.00 98.44 83 GLY A C 1
ATOM 633 O O . GLY A 1 83 ? -12.540 -6.699 5.675 1.00 98.44 83 GLY A O 1
ATOM 634 N N . LEU A 1 84 ? -12.189 -6.161 3.538 1.00 98.06 84 LEU A N 1
ATOM 635 C CA . LEU A 1 84 ? -11.528 -4.890 3.866 1.00 98.06 84 LEU A CA 1
ATOM 636 C C . LEU A 1 84 ? -12.486 -3.882 4.510 1.00 98.06 84 LEU A C 1
ATOM 638 O O . LEU A 1 84 ? -12.089 -3.161 5.430 1.00 98.06 84 LEU A O 1
ATOM 642 N N . LYS A 1 85 ? -13.736 -3.829 4.041 1.00 98.38 85 LYS A N 1
ATOM 643 C CA . LYS A 1 85 ? -14.780 -2.998 4.644 1.00 98.38 85 LYS A CA 1
ATOM 644 C C . LYS A 1 85 ? -15.092 -3.467 6.066 1.00 98.38 85 LYS A C 1
ATOM 646 O O . LYS A 1 85 ? -15.089 -2.644 6.978 1.00 98.38 85 LYS A O 1
ATOM 651 N N . GLU A 1 86 ? -15.270 -4.771 6.261 1.00 98.56 86 GLU A N 1
ATOM 652 C CA . GLU A 1 86 ? -15.525 -5.364 7.575 1.00 98.56 86 GLU A CA 1
ATOM 653 C C . GLU A 1 86 ? -14.384 -5.069 8.562 1.00 98.56 86 GLU A C 1
ATOM 655 O O . GLU A 1 86 ? -14.633 -4.627 9.683 1.00 98.56 86 GLU A O 1
ATOM 660 N N . VAL A 1 87 ? -13.120 -5.210 8.140 1.00 98.00 87 VAL A N 1
ATOM 661 C CA . VAL A 1 87 ? -11.953 -4.863 8.974 1.00 98.00 87 VAL A CA 1
ATOM 662 C C . VAL A 1 87 ? -12.009 -3.405 9.442 1.00 98.00 87 VAL A C 1
ATOM 664 O O . VAL A 1 87 ? -11.727 -3.118 10.610 1.00 98.00 87 VAL A O 1
ATOM 667 N N . ALA A 1 88 ? -12.385 -2.476 8.559 1.00 97.94 88 ALA A N 1
ATOM 668 C CA . ALA A 1 88 ? -12.509 -1.064 8.912 1.00 97.94 88 ALA A CA 1
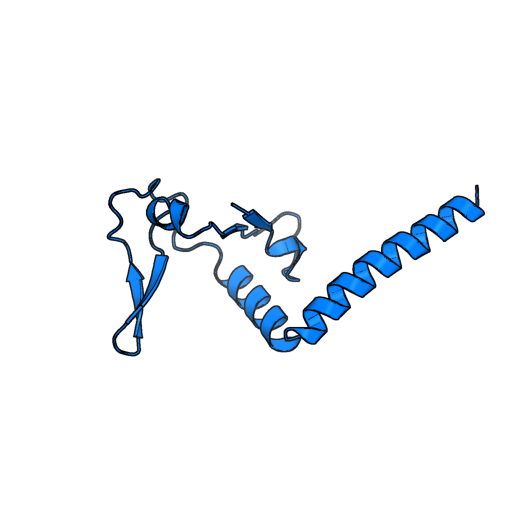ATOM 669 C C . ALA A 1 88 ? -13.663 -0.816 9.901 1.00 97.94 88 ALA A C 1
ATOM 671 O O . ALA A 1 88 ? -13.481 -0.107 10.893 1.00 97.94 88 ALA A O 1
ATOM 672 N N . GLU A 1 89 ? -14.827 -1.424 9.668 1.00 98.56 89 GLU A N 1
ATOM 673 C CA . GLU A 1 89 ? -16.003 -1.299 10.537 1.00 98.56 89 GLU A CA 1
ATOM 674 C C . GLU A 1 89 ? -15.735 -1.870 11.936 1.00 98.56 89 GLU A C 1
ATOM 676 O O . GLU A 1 89 ? -15.987 -1.195 12.939 1.00 98.56 89 GLU A O 1
ATOM 681 N N . ILE A 1 90 ? -15.134 -3.061 12.019 1.00 98.56 90 ILE A N 1
ATOM 682 C CA . ILE A 1 90 ? -14.754 -3.697 13.287 1.00 98.56 90 ILE A CA 1
ATOM 683 C C . ILE A 1 90 ? -13.706 -2.861 14.027 1.00 98.56 90 ILE A C 1
ATOM 685 O O . ILE A 1 90 ? -13.783 -2.723 15.248 1.00 98.56 90 ILE A O 1
ATOM 689 N N . SER A 1 91 ? -12.742 -2.260 13.320 1.00 98.25 91 SER A N 1
ATOM 690 C CA . SER A 1 91 ? -11.745 -1.384 13.946 1.00 98.25 91 SER A CA 1
ATOM 691 C C . SER A 1 91 ? -12.398 -0.191 14.656 1.00 98.25 91 SER A C 1
ATOM 693 O O . SER A 1 91 ? -12.057 0.095 15.807 1.00 98.25 91 SER A O 1
ATOM 695 N N . VAL A 1 92 ? -13.369 0.463 14.010 1.00 98.44 92 VAL A N 1
ATOM 696 C CA . VAL A 1 92 ? -14.120 1.585 14.597 1.00 98.44 92 VAL A CA 1
ATOM 697 C C . VAL A 1 92 ? -15.012 1.112 15.746 1.00 98.44 92 VAL A C 1
ATOM 699 O O . VAL A 1 92 ? -15.042 1.746 16.804 1.00 98.44 92 VAL A O 1
ATOM 702 N N . LEU A 1 93 ? -15.705 -0.017 15.571 1.00 98.62 93 LEU A N 1
ATOM 703 C CA . LEU A 1 93 ? -16.565 -0.603 16.599 1.00 98.62 93 LEU A CA 1
ATOM 704 C C . LEU A 1 93 ? -15.776 -0.929 17.872 1.00 98.62 93 LEU A C 1
ATOM 706 O O . LEU A 1 93 ? -16.186 -0.528 18.960 1.00 98.62 93 LEU A O 1
ATOM 710 N N . ASN A 1 94 ? -14.626 -1.595 17.739 1.00 98.50 94 ASN A N 1
ATOM 711 C CA . ASN A 1 94 ? -13.769 -1.959 18.868 1.00 98.50 94 ASN A CA 1
ATOM 712 C C . ASN A 1 94 ? -13.275 -0.725 19.632 1.00 98.50 94 ASN A C 1
ATOM 714 O O . ASN A 1 94 ? -13.278 -0.727 20.864 1.00 98.50 94 ASN A O 1
ATOM 718 N N . ASN A 1 95 ? -12.900 0.341 18.914 1.00 98.19 95 ASN A N 1
ATOM 719 C CA . ASN A 1 95 ? -12.491 1.600 19.533 1.00 98.19 95 ASN A CA 1
ATOM 720 C C . ASN A 1 95 ? -13.634 2.228 20.347 1.00 98.19 95 ASN A C 1
ATOM 722 O O . ASN A 1 95 ? -13.460 2.531 21.526 1.00 98.19 95 ASN A O 1
ATOM 726 N N . ASN A 1 96 ? -14.818 2.372 19.744 1.00 98.25 96 ASN A N 1
ATOM 727 C CA . ASN A 1 96 ? -15.974 2.981 20.409 1.00 98.25 96 ASN A CA 1
ATOM 728 C C . ASN A 1 96 ? -16.460 2.146 21.600 1.00 98.25 96 ASN A C 1
ATOM 730 O O . ASN A 1 96 ? -16.824 2.694 22.641 1.00 98.25 96 ASN A O 1
ATOM 734 N N . TYR A 1 97 ? -16.436 0.818 21.467 1.00 98.19 97 TYR A N 1
ATOM 735 C CA . TYR A 1 97 ? -16.781 -0.098 22.548 1.00 98.19 97 TYR A CA 1
ATOM 736 C C . TYR A 1 97 ? -15.846 0.066 23.748 1.00 98.19 97 TYR A C 1
ATOM 738 O O . TYR A 1 97 ? -16.311 0.206 24.882 1.00 98.19 97 TYR A O 1
ATOM 746 N N . LEU A 1 98 ? -14.531 0.083 23.505 1.00 97.88 98 LEU A N 1
ATOM 747 C CA . LEU A 1 98 ? -13.544 0.267 24.563 1.00 97.88 98 LEU A CA 1
ATOM 748 C C . LEU A 1 98 ? -13.682 1.644 25.215 1.00 97.88 98 LEU A C 1
ATOM 750 O O . LEU A 1 98 ? -13.690 1.730 26.440 1.00 97.88 98 LEU A O 1
ATOM 754 N N . GLN A 1 99 ? -13.857 2.700 24.417 1.00 97.81 99 GLN A N 1
ATOM 755 C CA . GLN A 1 99 ? -14.069 4.051 24.929 1.00 97.81 99 GLN A CA 1
ATOM 756 C C . GLN A 1 99 ? -15.268 4.104 25.884 1.00 97.81 99 GLN A C 1
ATOM 758 O O . GLN A 1 99 ? -15.133 4.583 27.007 1.00 97.81 99 GLN A O 1
ATOM 763 N N . LYS A 1 100 ? -16.421 3.548 25.486 1.00 97.69 100 LYS A N 1
ATOM 764 C CA . LYS A 1 100 ? -17.621 3.533 26.337 1.00 97.69 100 LYS A CA 1
ATOM 765 C C . LYS A 1 100 ? -17.430 2.729 27.616 1.00 97.69 100 LYS A C 1
ATOM 767 O O . LYS A 1 100 ? -17.937 3.121 28.663 1.00 97.69 100 LYS A O 1
ATOM 772 N N . LYS A 1 101 ? -16.674 1.631 27.554 1.00 97.12 101 LYS A N 1
ATOM 773 C CA . LYS A 1 101 ? -16.306 0.869 28.751 1.00 97.12 101 LYS A CA 1
ATOM 774 C C . LYS A 1 101 ? -15.424 1.664 29.701 1.00 97.12 101 LYS A C 1
ATOM 776 O O . LYS A 1 101 ? -15.619 1.561 30.904 1.00 97.12 101 LYS A O 1
ATOM 781 N N . VAL A 1 102 ? 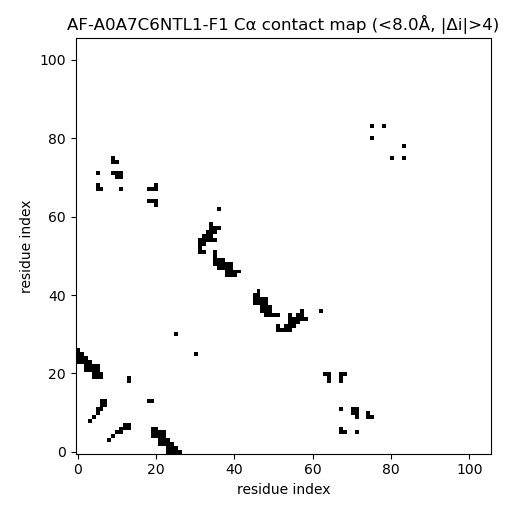-14.453 2.414 29.189 1.00 97.19 102 VAL A N 1
ATOM 782 C CA . VAL A 1 102 ? -13.576 3.232 30.034 1.00 97.19 102 VAL A CA 1
ATOM 783 C C . VAL A 1 102 ? -14.371 4.375 30.666 1.00 97.19 102 VAL A C 1
ATOM 785 O O . VAL A 1 102 ? -14.292 4.544 31.873 1.00 97.19 102 VAL A O 1
ATOM 788 N N . GLU A 1 103 ? -15.203 5.080 29.895 1.00 96.25 103 GLU A N 1
ATOM 789 C CA . GLU A 1 103 ? -16.052 6.177 30.39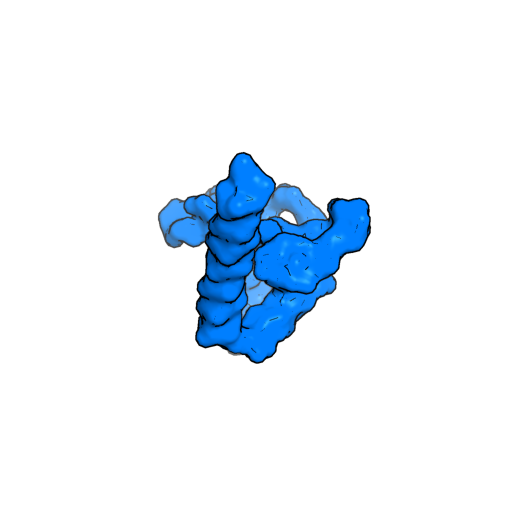2 1.00 96.25 103 GLU A CA 1
ATOM 790 C C . GLU A 1 103 ? -17.039 5.740 31.484 1.00 96.25 103 GLU A C 1
ATOM 792 O O . GLU A 1 103 ? -17.316 6.514 32.386 1.00 96.25 103 GLU A O 1
ATOM 797 N N . ALA A 1 104 ? -17.573 4.517 31.420 1.00 89.81 104 ALA A N 1
ATOM 798 C CA . ALA A 1 104 ? -18.504 4.004 32.430 1.00 89.81 104 ALA A CA 1
ATOM 799 C C . ALA A 1 104 ? -17.824 3.510 33.725 1.00 89.81 104 ALA A C 1
ATOM 801 O O . ALA A 1 104 ? -18.518 3.232 34.699 1.00 89.81 104 ALA A O 1
ATOM 802 N N . ASN A 1 105 ? -16.495 3.342 33.721 1.00 73.31 105 ASN A N 1
ATOM 803 C CA . ASN A 1 105 ? -15.699 2.910 34.880 1.00 73.31 105 ASN A CA 1
ATOM 804 C C . ASN A 1 105 ? -14.932 4.073 35.545 1.00 73.31 105 ASN A C 1
ATOM 806 O O . ASN A 1 105 ? -14.095 3.829 36.417 1.00 73.31 105 ASN A O 1
ATOM 810 N N . VAL A 1 106 ? -15.195 5.308 35.112 1.00 56.47 106 VAL A N 1
ATOM 811 C CA . VAL A 1 106 ? -14.717 6.567 35.702 1.00 56.47 106 VAL A CA 1
ATOM 812 C C . VAL A 1 106 ? -15.918 7.285 36.302 1.00 56.47 106 VAL A C 1
ATOM 814 O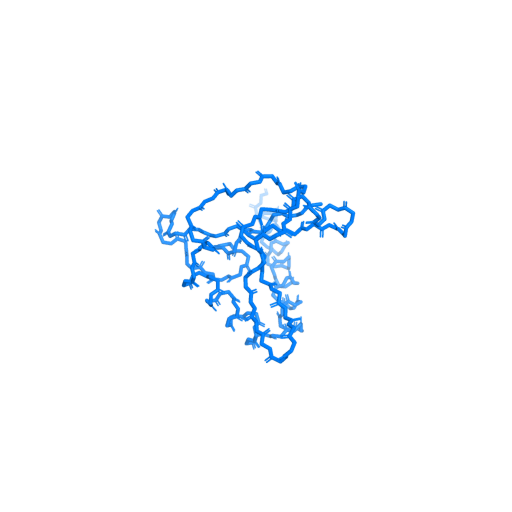 O . VAL A 1 106 ? -15.760 7.838 37.411 1.00 56.47 106 VAL A O 1
#

Foldseek 3Di:
DDKDWLCPLQVNPCPVPDDTWIDDDDDPVCPLQAEFFDWDDDPNDIDTDPPRPNYPYHDDPDPTDVVSVVSSVVSCVVQDPVNSVVVVVVVVVVVVVVVVVVVVVD

Radius of gyration: 18.35 Å; Cα contacts (8 Å, |Δi|>4): 102; chains: 1; bounding box: 35×29×61 Å

Solvent-accessible surface area (backbone atoms only — not comparable to full-atom values): 6389 Å² total; per-residue (Å²): 116,52,77,40,54,40,38,65,82,36,78,28,66,50,64,94,85,35,80,70,43,74,51,76,47,63,54,76,95,49,50,58,40,47,48,50,60,42,84,46,76,57,94,95,40,77,46,74,47,68,91,50,93,62,32,73,44,68,90,67,70,89,90,63,49,61,74,52,54,51,48,26,50,53,50,50,66,73,44,38,73,67,41,52,49,49,54,52,52,52,53,52,49,53,50,54,53,51,50,53,55,53,63,75,75,106

Sequence (106 aa):
MCHFNVYKTFSTPHGCSGPGCGALSVRDKLAKFLSVPTVEFADGRYYLNYDRTDTSSKVGGFFGVAPVIVKSYSWIMMLGADGLKEVAEISVLNNNYLQKKVEANV

Mean predicted aligned error: 4.62 Å